Protein AF-A0A834HPN9-F1 (afdb_monomer_lite)

Secondary structure (DSSP, 8-state):
-EEEEEEEEEETTTTEEEEEEEEEEE--SS-HHHHHHHHHHHH-GGGGGGT-EEEEEEEETTEEEE--SHHHHHHHHHH-SS-EEEEEE--SSS--TTHHHHHHHHHHHHHHHHHHHHHHTT-TTTTS-S---

pLDDT: mean 72.35, std 12.17, range [39.66, 86.31]

Foldseek 3Di:
DWDWAWEFEAEPVVLDGPDIDIDTDDQDPPDSVVVVVVVVCVVPVPLVVPVFKWKWDDLDLLDIDTDPDPVSVVCQVVRDPHRYMYIYGHVD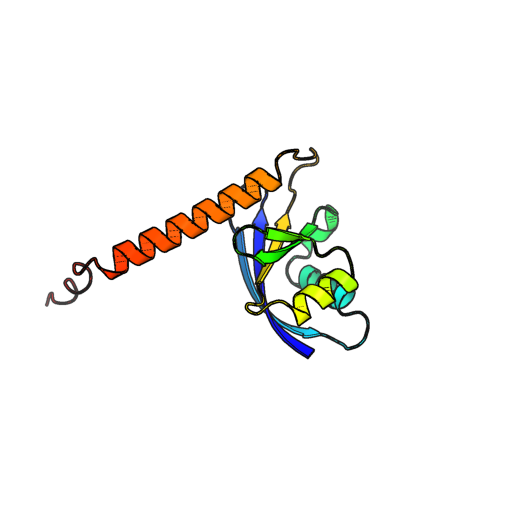PDDPPCPSVSSVVNSVVVVVVVVVVVVVVPPPPVVPPPDDD

Radius of gyration: 18.17 Å; chains: 1; bounding box: 60×38×39 Å

Structure (mmCIF, N/CA/C/O backbone):
data_AF-A0A834HPN9-F1
#
_entry.id   AF-A0A834HPN9-F1
#
loop_
_atom_site.group_PDB
_atom_site.id
_atom_site.type_symbol
_atom_site.label_atom_id
_atom_site.label_alt_id
_atom_site.label_comp_id
_atom_site.label_asym_id
_atom_site.label_entity_id
_atom_site.label_seq_id
_atom_site.pdbx_PDB_ins_code
_atom_site.Cartn_x
_atom_site.Cartn_y
_atom_site.Cartn_z
_atom_site.occupancy
_atom_site.B_iso_or_equiv
_atom_site.auth_seq_id
_atom_site.auth_comp_id
_atom_site.auth_asym_id
_atom_site.auth_atom_id
_atom_site.pdbx_PDB_model_num
ATOM 1 N N . MET A 1 1 ? 8.884 -13.868 -6.756 1.00 69.69 1 MET A N 1
ATOM 2 C CA . MET A 1 1 ? 8.493 -14.014 -5.332 1.00 69.69 1 MET A CA 1
ATOM 3 C C . MET A 1 1 ? 7.024 -13.661 -5.269 1.00 69.69 1 MET A C 1
ATOM 5 O O . MET A 1 1 ? 6.679 -12.580 -5.725 1.00 69.69 1 MET A O 1
ATOM 9 N N . HIS A 1 2 ? 6.170 -14.580 -4.820 1.00 79.00 2 HIS A N 1
ATOM 10 C CA . HIS A 1 2 ? 4.725 -14.349 -4.802 1.00 79.00 2 HIS A CA 1
ATOM 11 C C . HIS A 1 2 ? 4.326 -13.668 -3.494 1.00 79.00 2 HIS A C 1
ATOM 13 O O . HIS A 1 2 ? 4.605 -14.216 -2.428 1.00 79.00 2 HIS A O 1
ATOM 19 N N . VAL A 1 3 ? 3.697 -12.496 -3.576 1.00 80.31 3 VAL A N 1
ATOM 20 C CA . VAL A 1 3 ? 3.220 -11.745 -2.410 1.00 80.31 3 VAL A CA 1
ATOM 21 C C . VAL A 1 3 ? 1.808 -11.245 -2.685 1.00 80.31 3 VAL A C 1
ATOM 23 O O . VAL A 1 3 ? 1.570 -10.539 -3.663 1.00 80.31 3 VAL A O 1
ATOM 26 N N . SER A 1 4 ? 0.884 -11.609 -1.804 1.00 82.44 4 SER A N 1
ATOM 27 C CA . SER A 1 4 ? -0.468 -11.055 -1.780 1.00 82.44 4 SER A CA 1
ATOM 28 C C . SER A 1 4 ? -0.421 -9.713 -1.069 1.00 82.44 4 SER A C 1
ATOM 30 O O . SER A 1 4 ? -0.080 -9.670 0.105 1.00 82.44 4 SER A O 1
ATOM 32 N N . LEU A 1 5 ? -0.704 -8.622 -1.771 1.00 83.69 5 LEU A N 1
ATOM 33 C CA . LEU A 1 5 ? -0.592 -7.258 -1.263 1.00 83.69 5 LEU A CA 1
ATOM 34 C C . LEU A 1 5 ? -1.968 -6.631 -1.102 1.00 83.69 5 LEU A C 1
ATOM 36 O O . LEU A 1 5 ? -2.816 -6.708 -1.990 1.00 83.69 5 LEU A O 1
ATOM 40 N N . THR A 1 6 ? -2.166 -5.944 0.016 1.00 84.50 6 THR A N 1
ATOM 41 C CA . THR A 1 6 ? -3.308 -5.048 0.189 1.00 84.50 6 THR A CA 1
ATOM 42 C C . THR A 1 6 ? -2.852 -3.626 -0.089 1.00 84.50 6 THR A C 1
ATOM 44 O O . THR A 1 6 ? -1.982 -3.110 0.604 1.00 84.50 6 THR A O 1
ATOM 47 N N . ILE A 1 7 ? -3.432 -2.987 -1.096 1.00 84.69 7 ILE A N 1
ATOM 48 C CA . ILE A 1 7 ? -3.098 -1.628 -1.506 1.00 84.69 7 ILE A CA 1
ATOM 49 C C . ILE A 1 7 ? -4.235 -0.699 -1.086 1.00 84.69 7 ILE A C 1
ATOM 51 O O . ILE A 1 7 ? -5.359 -0.802 -1.582 1.00 84.69 7 ILE A O 1
ATOM 55 N N . ASN A 1 8 ? -3.934 0.212 -0.167 1.00 84.25 8 ASN A N 1
ATOM 56 C CA . ASN A 1 8 ? -4.846 1.238 0.318 1.00 84.25 8 ASN A CA 1
ATOM 57 C C . ASN A 1 8 ? -4.516 2.563 -0.373 1.00 84.25 8 ASN A C 1
ATOM 59 O O . ASN A 1 8 ? -3.448 3.130 -0.157 1.00 84.25 8 ASN A O 1
ATOM 63 N N . LEU A 1 9 ? -5.435 3.066 -1.186 1.00 81.38 9 LEU A N 1
ATOM 64 C CA . LEU A 1 9 ? -5.357 4.386 -1.794 1.00 81.38 9 LEU A CA 1
ATOM 65 C C . LEU A 1 9 ? -5.968 5.412 -0.839 1.00 81.38 9 LEU A C 1
ATOM 67 O O . LEU A 1 9 ? -7.146 5.318 -0.492 1.00 81.38 9 LEU A O 1
ATOM 71 N N . ILE A 1 10 ? -5.181 6.403 -0.446 1.00 80.00 10 ILE A N 1
ATOM 72 C CA . ILE A 1 10 ? -5.559 7.470 0.476 1.00 80.00 10 ILE A CA 1
ATOM 73 C C . ILE A 1 10 ? -5.425 8.801 -0.257 1.00 80.00 10 ILE A C 1
ATOM 75 O O . ILE A 1 10 ? -4.377 9.090 -0.833 1.00 80.00 10 ILE A O 1
ATOM 79 N N . SER A 1 11 ? -6.455 9.645 -0.195 1.00 73.25 11 SER A N 1
ATOM 80 C CA . SER A 1 11 ? -6.314 11.043 -0.621 1.00 73.25 11 SER A CA 1
ATOM 81 C C . SER A 1 11 ? -5.906 11.915 0.548 1.00 73.25 11 SER A C 1
ATOM 83 O O . SER A 1 11 ? -6.513 11.872 1.624 1.00 73.25 11 SER A O 1
ATOM 85 N N . SER A 1 12 ? -4.923 12.781 0.300 1.00 70.19 12 SER A N 1
ATOM 86 C CA . SER A 1 12 ? -4.526 13.807 1.257 1.00 70.19 12 SER A CA 1
ATOM 87 C C . SER A 1 12 ? -5.662 14.786 1.587 1.00 70.19 12 SER A C 1
ATOM 89 O O . SER A 1 12 ? -5.669 15.368 2.669 1.00 70.19 12 SER A O 1
ATOM 91 N N . LEU A 1 13 ? -6.612 14.999 0.665 1.00 66.69 13 LEU A N 1
ATOM 92 C CA . LEU A 1 13 ? -7.741 15.918 0.854 1.00 66.69 13 LEU A CA 1
ATOM 93 C C . LEU A 1 13 ? -8.828 15.315 1.740 1.00 66.69 13 LEU A C 1
ATOM 95 O O . LEU A 1 13 ? -9.324 15.986 2.643 1.00 66.69 13 LEU A O 1
ATOM 99 N N . CYS A 1 14 ? -9.192 14.060 1.481 1.00 60.03 14 CYS A N 1
ATOM 100 C CA . CYS A 1 14 ? -10.273 13.392 2.202 1.00 60.03 14 CYS A CA 1
ATOM 101 C C . CYS A 1 14 ? -9.821 12.812 3.548 1.00 60.03 14 CYS A C 1
ATOM 103 O O . CYS A 1 14 ? -10.672 12.557 4.390 1.00 60.03 14 CYS A O 1
ATOM 105 N N . LYS A 1 15 ? -8.507 12.626 3.767 1.00 66.50 15 LYS A N 1
ATOM 106 C CA . LYS A 1 15 ? -7.936 11.944 4.950 1.00 66.50 15 LYS A CA 1
ATOM 107 C C . LYS A 1 15 ? -8.545 10.560 5.203 1.00 66.50 15 LYS A C 1
ATOM 109 O O . LYS A 1 15 ? -8.594 10.088 6.333 1.00 66.50 15 LYS A O 1
ATOM 114 N N . GLU A 1 16 ? -9.001 9.913 4.141 1.00 68.00 16 GLU A N 1
ATOM 115 C CA . GLU A 1 16 ? -9.709 8.640 4.187 1.00 68.00 16 GLU A CA 1
ATOM 116 C C . GLU A 1 16 ? -9.179 7.711 3.095 1.00 68.00 16 GLU A C 1
ATOM 118 O O . GLU A 1 16 ? -8.626 8.153 2.079 1.00 68.00 16 GLU A O 1
ATOM 123 N N . ILE A 1 17 ? -9.357 6.407 3.317 1.00 74.62 17 ILE A N 1
ATOM 124 C CA . ILE A 1 17 ? -9.063 5.379 2.320 1.00 74.62 17 ILE A CA 1
ATOM 125 C C . ILE A 1 17 ? -10.167 5.442 1.265 1.00 74.62 17 ILE A C 1
ATOM 127 O O . ILE A 1 17 ? -11.305 5.057 1.519 1.00 74.62 17 ILE A O 1
ATOM 131 N N . ILE A 1 18 ? -9.822 5.916 0.071 1.00 77.06 18 ILE A N 1
ATOM 132 C CA . ILE A 1 18 ? -10.748 6.008 -1.062 1.00 77.06 18 ILE A CA 1
ATOM 133 C C . ILE A 1 18 ? -10.983 4.629 -1.673 1.00 77.06 18 ILE A C 1
ATOM 135 O O . ILE A 1 18 ? -12.077 4.321 -2.140 1.00 77.06 18 ILE A O 1
ATOM 139 N N . SER A 1 19 ? -9.941 3.802 -1.716 1.00 79.81 19 SER A N 1
ATOM 140 C CA . SER A 1 19 ? -10.010 2.491 -2.347 1.00 79.81 19 SER A CA 1
ATOM 141 C C . SER A 1 19 ? -9.082 1.518 -1.650 1.00 79.81 19 SER A C 1
ATOM 143 O O . SER A 1 19 ? -7.931 1.836 -1.364 1.00 79.81 19 SER A O 1
ATOM 145 N N . LYS A 1 20 ? -9.571 0.298 -1.447 1.00 84.00 20 LYS A N 1
ATOM 146 C CA . LYS A 1 20 ? -8.783 -0.832 -0.969 1.00 84.00 20 LYS A CA 1
ATOM 147 C C . LYS A 1 20 ? -8.802 -1.911 -2.036 1.00 84.00 20 LYS A C 1
ATOM 149 O O . LYS A 1 20 ? -9.874 -2.368 -2.426 1.00 84.00 20 LYS A O 1
ATOM 154 N N . GLN A 1 21 ? -7.629 -2.290 -2.522 1.00 84.94 21 GLN A N 1
ATOM 155 C CA . GLN A 1 21 ? -7.481 -3.332 -3.528 1.00 84.94 21 GLN A CA 1
ATOM 156 C C . GLN A 1 21 ? -6.587 -4.447 -3.014 1.00 84.94 21 GLN A C 1
ATOM 158 O O . GLN A 1 21 ? -5.597 -4.205 -2.330 1.00 84.94 21 GLN A O 1
ATOM 163 N N . TYR A 1 22 ? -6.950 -5.672 -3.363 1.00 83.56 22 TYR A N 1
ATOM 164 C CA . TYR A 1 22 ? -6.166 -6.859 -3.069 1.00 83.56 22 TYR A CA 1
ATOM 165 C C . TYR A 1 22 ? -5.519 -7.310 -4.370 1.00 83.56 22 TYR A C 1
ATOM 167 O O . TYR A 1 22 ? -6.220 -7.564 -5.350 1.00 83.56 22 TYR A O 1
ATOM 175 N N . VAL A 1 23 ? -4.191 -7.346 -4.390 1.00 82.81 23 VAL A N 1
ATOM 176 C CA . VAL A 1 23 ? -3.409 -7.624 -5.592 1.00 82.81 23 VAL A CA 1
ATOM 177 C C . VAL A 1 23 ? -2.402 -8.713 -5.280 1.00 82.81 23 VAL A C 1
ATOM 179 O O . VAL A 1 23 ? -1.520 -8.538 -4.443 1.00 82.81 23 VAL A O 1
ATOM 182 N N . ASP A 1 24 ? -2.501 -9.827 -5.991 1.00 82.31 24 ASP A N 1
ATOM 183 C CA . ASP A 1 24 ? -1.475 -10.861 -5.958 1.00 82.31 24 ASP A CA 1
ATOM 184 C C . ASP A 1 24 ? -0.374 -10.501 -6.953 1.00 82.31 24 ASP A C 1
ATOM 186 O O . ASP A 1 24 ? -0.548 -10.585 -8.171 1.00 82.31 24 ASP A O 1
ATOM 190 N N . ILE A 1 25 ? 0.771 -10.060 -6.431 1.00 81.38 25 ILE A N 1
ATOM 191 C CA . ILE A 1 25 ? 1.914 -9.656 -7.244 1.00 81.38 25 ILE A CA 1
ATOM 192 C C . ILE A 1 25 ? 2.962 -10.760 -7.201 1.00 81.38 25 ILE A C 1
ATOM 194 O O . ILE A 1 25 ? 3.521 -11.098 -6.154 1.00 81.38 25 ILE A O 1
ATOM 198 N N . ASN A 1 26 ? 3.287 -11.299 -8.374 1.00 81.94 26 ASN A N 1
ATOM 199 C CA . ASN A 1 26 ? 4.468 -12.132 -8.530 1.00 81.94 26 ASN A CA 1
ATOM 200 C C . ASN A 1 26 ? 5.642 -11.267 -8.983 1.00 81.94 26 ASN A C 1
ATOM 202 O O . ASN A 1 26 ? 5.826 -11.021 -10.175 1.00 81.94 26 ASN A O 1
ATOM 206 N N . PHE A 1 27 ? 6.436 -10.801 -8.021 1.00 79.81 27 PHE A N 1
ATOM 207 C CA . PHE A 1 27 ? 7.571 -9.941 -8.320 1.00 79.81 27 PHE A CA 1
ATOM 208 C C . PHE A 1 27 ? 8.616 -10.688 -9.159 1.00 79.81 27 PHE A C 1
ATOM 210 O O . PHE A 1 27 ? 9.083 -11.759 -8.726 1.00 79.81 27 PHE A O 1
ATOM 217 N N . PRO A 1 28 ? 9.016 -10.131 -10.320 1.00 76.44 28 PRO A N 1
ATOM 218 C CA . PRO A 1 28 ? 10.136 -10.653 -11.084 1.00 76.44 28 PRO A CA 1
ATOM 219 C C . PRO A 1 28 ? 11.441 -10.496 -10.294 1.00 76.44 28 PRO A C 1
ATOM 221 O O . PRO A 1 28 ? 11.577 -9.625 -9.436 1.00 76.44 28 PRO A O 1
ATOM 224 N N . THR A 1 29 ? 12.428 -11.341 -10.593 1.00 69.25 29 THR A N 1
ATOM 225 C CA . THR A 1 29 ? 13.771 -11.270 -9.987 1.00 69.25 29 THR A CA 1
ATOM 226 C C . THR A 1 29 ? 14.544 -10.017 -10.394 1.00 69.25 29 THR A C 1
ATOM 228 O O . THR A 1 29 ? 15.441 -9.595 -9.671 1.00 69.25 29 THR A O 1
ATOM 231 N N . LEU A 1 30 ? 14.201 -9.413 -11.533 1.00 69.69 30 LEU A N 1
ATOM 232 C CA . LEU A 1 30 ? 14.799 -8.183 -12.042 1.00 69.69 30 LEU A CA 1
ATOM 233 C C . LEU A 1 30 ? 13.778 -7.042 -11.984 1.00 69.69 30 LEU A C 1
ATOM 235 O O . LEU A 1 30 ? 12.654 -7.191 -12.453 1.00 69.69 30 LEU A O 1
ATOM 239 N N . ALA A 1 31 ? 14.201 -5.901 -11.435 1.00 77.62 31 ALA A N 1
ATOM 240 C CA . ALA A 1 31 ? 13.432 -4.655 -11.343 1.00 77.62 31 ALA A CA 1
ATOM 241 C C . ALA A 1 31 ? 12.027 -4.762 -10.689 1.00 77.62 31 ALA A C 1
ATOM 243 O O . ALA A 1 31 ? 11.055 -4.230 -11.234 1.00 77.62 31 ALA A O 1
ATOM 244 N N . PRO A 1 32 ? 11.896 -5.357 -9.485 1.00 80.75 32 PRO A N 1
ATOM 245 C CA . PRO A 1 32 ? 10.610 -5.487 -8.790 1.00 80.75 32 PRO A CA 1
ATOM 246 C C . PRO A 1 32 ? 9.914 -4.141 -8.524 1.00 80.75 32 PRO A C 1
ATOM 248 O O . PRO A 1 32 ? 8.690 -4.069 -8.557 1.00 80.75 32 PRO A O 1
ATOM 251 N N . PHE A 1 33 ? 10.676 -3.061 -8.325 1.00 82.88 33 PHE A N 1
ATOM 252 C CA . PHE A 1 33 ? 10.120 -1.720 -8.116 1.00 82.88 33 PHE A CA 1
ATOM 253 C C . PHE A 1 33 ? 9.447 -1.148 -9.362 1.00 82.88 33 PHE A C 1
ATOM 255 O O . PHE A 1 33 ? 8.356 -0.592 -9.274 1.00 82.88 33 PHE A O 1
ATOM 262 N N . HIS A 1 34 ? 10.047 -1.341 -10.537 1.00 82.75 34 HIS A N 1
ATOM 263 C CA . HIS A 1 34 ? 9.426 -0.905 -11.784 1.00 82.75 34 HIS A CA 1
ATOM 264 C C . HIS A 1 34 ? 8.139 -1.688 -12.065 1.00 82.75 34 HIS A C 1
ATOM 266 O O . HIS A 1 34 ? 7.140 -1.105 -12.473 1.00 82.75 34 HIS A O 1
ATOM 272 N N . TYR A 1 35 ? 8.141 -2.990 -11.762 1.00 83.69 35 TYR A N 1
ATOM 273 C CA . TYR A 1 35 ? 6.953 -3.832 -11.879 1.00 83.69 35 TYR A CA 1
ATOM 274 C C . TYR A 1 35 ? 5.825 -3.396 -10.931 1.00 83.69 35 TYR A C 1
ATOM 276 O O . TYR A 1 35 ? 4.663 -3.357 -11.334 1.00 83.69 35 TYR A O 1
ATOM 284 N N . LEU A 1 36 ? 6.158 -3.021 -9.687 1.00 83.25 36 LEU A N 1
ATOM 285 C CA . LEU A 1 36 ? 5.186 -2.450 -8.751 1.00 83.25 36 LEU A CA 1
ATOM 286 C C . LEU A 1 36 ? 4.548 -1.192 -9.342 1.00 83.25 36 LEU A C 1
ATOM 288 O O . LEU A 1 36 ? 3.328 -1.116 -9.424 1.00 83.25 36 LEU A O 1
ATOM 292 N N . LEU A 1 37 ? 5.366 -0.234 -9.790 1.00 82.56 37 LEU A N 1
ATOM 293 C CA . LEU A 1 37 ? 4.874 1.009 -10.385 1.00 82.56 37 LEU A CA 1
ATOM 294 C C . LEU A 1 37 ? 3.979 0.743 -11.595 1.00 82.56 37 LEU A C 1
ATOM 296 O O . LEU A 1 37 ? 2.905 1.324 -11.687 1.00 82.56 37 LEU A O 1
ATOM 300 N N . GLN A 1 38 ? 4.374 -0.177 -12.476 1.00 82.81 38 GLN A N 1
ATOM 301 C CA . GLN A 1 38 ? 3.556 -0.566 -13.621 1.00 82.81 38 GLN A CA 1
ATOM 302 C C . GLN A 1 38 ? 2.208 -1.163 -13.195 1.00 82.81 38 GLN A C 1
ATOM 304 O O . GLN A 1 38 ? 1.177 -0.792 -13.742 1.00 82.81 38 GLN A O 1
ATOM 309 N N . THR A 1 39 ? 2.194 -2.016 -12.170 1.00 83.56 39 THR A N 1
ATOM 310 C CA . THR A 1 39 ? 0.945 -2.575 -11.630 1.00 83.56 39 THR A CA 1
ATOM 311 C C . THR A 1 39 ? 0.041 -1.466 -11.083 1.00 83.56 39 THR A C 1
ATOM 313 O O . THR A 1 39 ? -1.163 -1.468 -11.317 1.00 83.56 39 THR A O 1
ATOM 316 N N . LEU A 1 40 ? 0.613 -0.472 -10.398 1.00 81.62 40 LEU A N 1
ATOM 317 C CA . LEU A 1 40 ? -0.134 0.697 -9.927 1.00 81.62 40 LEU A CA 1
ATOM 318 C C . LEU A 1 40 ? -0.674 1.549 -11.080 1.00 81.62 40 LEU A C 1
ATOM 320 O O . LEU A 1 40 ? -1.775 2.087 -10.975 1.00 81.62 40 LEU A O 1
ATOM 324 N N . TYR A 1 41 ? 0.072 1.651 -12.179 1.00 80.56 41 TYR A N 1
ATOM 325 C CA . TYR A 1 41 ? -0.357 2.352 -13.388 1.00 80.56 41 TYR A CA 1
ATOM 326 C C . TYR A 1 41 ? -1.530 1.667 -14.077 1.00 80.56 41 TYR A C 1
ATOM 328 O O . TYR A 1 41 ? -2.447 2.356 -14.520 1.00 80.56 41 TYR A O 1
ATOM 336 N N . ASP A 1 42 ? -1.532 0.338 -14.124 1.00 81.69 42 ASP A N 1
ATOM 337 C CA . ASP A 1 42 ? -2.645 -0.421 -14.692 1.00 81.69 42 ASP A CA 1
ATOM 338 C C . ASP A 1 42 ? -3.916 -0.269 -13.842 1.00 81.69 42 ASP A C 1
ATOM 340 O O . ASP A 1 42 ? -5.021 -0.176 -14.379 1.00 81.69 42 ASP A O 1
ATOM 344 N N . LEU A 1 43 ? -3.768 -0.186 -12.516 1.00 80.06 43 LEU A N 1
ATOM 345 C CA . LEU A 1 43 ? -4.889 -0.003 -11.592 1.00 80.06 43 LEU A CA 1
ATOM 346 C C . LEU A 1 43 ? -5.448 1.424 -11.602 1.00 80.06 43 LEU A C 1
ATOM 348 O O . LEU A 1 43 ? -6.663 1.611 -11.507 1.00 80.06 43 LEU A O 1
ATOM 352 N N . TRP A 1 44 ? -4.581 2.430 -11.727 1.00 79.94 44 TRP A N 1
ATOM 353 C CA . TRP A 1 44 ? -4.966 3.838 -11.669 1.00 79.94 44 TRP A CA 1
ATOM 354 C C . TRP A 1 44 ? -4.179 4.698 -12.673 1.00 79.94 44 TRP A C 1
ATOM 356 O O . TRP A 1 44 ? -3.315 5.498 -12.292 1.00 79.94 44 TRP A O 1
ATOM 366 N N . PRO A 1 45 ? -4.518 4.616 -13.971 1.00 73.12 45 PRO A N 1
ATOM 367 C CA . PRO A 1 45 ? -3.787 5.318 -15.028 1.00 73.12 45 PRO A CA 1
ATOM 368 C C . PRO A 1 45 ? -3.859 6.848 -14.902 1.00 73.12 45 PRO A C 1
ATOM 370 O O . PRO A 1 45 ? -2.972 7.563 -15.369 1.00 73.12 45 PRO A O 1
ATOM 373 N N . THR A 1 46 ? -4.892 7.375 -14.239 1.00 70.94 46 THR A N 1
ATOM 374 C CA . THR A 1 46 ? -5.095 8.816 -14.031 1.00 70.94 46 THR A CA 1
ATOM 375 C C . THR A 1 46 ? -4.112 9.439 -13.038 1.00 70.94 46 THR A C 1
ATOM 377 O O . THR A 1 46 ? -3.909 10.648 -13.078 1.00 70.94 46 THR A O 1
ATOM 380 N N . LEU A 1 47 ? -3.459 8.648 -12.178 1.00 67.12 47 LEU A N 1
ATOM 381 C CA . LEU A 1 47 ? -2.532 9.156 -11.150 1.00 67.12 47 LEU A CA 1
ATOM 382 C C . LEU A 1 47 ? -1.188 9.630 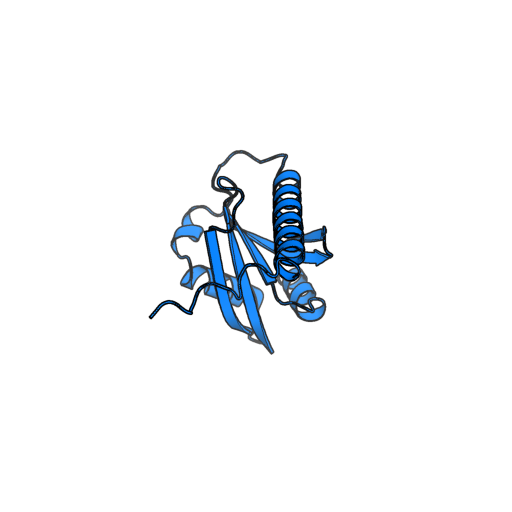-11.715 1.00 67.12 47 LEU A C 1
ATOM 384 O O . LEU A 1 47 ? -0.465 10.398 -11.082 1.00 67.12 47 LEU A O 1
ATOM 388 N N . ILE A 1 48 ? -0.859 9.182 -12.923 1.00 59.34 48 ILE A N 1
ATOM 389 C CA . ILE A 1 48 ? 0.443 9.382 -13.565 1.00 59.34 48 ILE A CA 1
ATOM 390 C C . ILE A 1 48 ? 0.631 10.832 -14.004 1.00 59.34 48 ILE A C 1
ATOM 392 O O . ILE A 1 48 ? 1.741 11.359 -13.955 1.00 59.34 48 ILE A O 1
ATOM 396 N N . GLN A 1 49 ? -0.453 11.490 -14.418 1.00 57.91 49 GLN A N 1
ATOM 397 C CA . GLN A 1 49 ? -0.380 12.828 -15.005 1.00 57.91 49 GLN A CA 1
ATOM 398 C C . GLN A 1 49 ? 0.122 13.883 -14.013 1.00 57.91 49 GLN A C 1
ATOM 400 O O . GLN A 1 49 ? 0.640 14.913 -14.439 1.00 57.91 49 GLN A O 1
ATOM 405 N N . GLU A 1 50 ? 0.019 13.622 -12.707 1.00 57.88 50 GLU A N 1
ATOM 406 C CA . GLU A 1 50 ? 0.337 14.616 -11.685 1.00 57.88 50 GLU A CA 1
ATOM 407 C C . GLU A 1 50 ? 1.657 14.392 -10.941 1.00 57.88 50 GLU A C 1
ATOM 409 O O . GLU A 1 50 ? 2.072 15.292 -10.219 1.00 57.88 50 GLU A O 1
ATOM 414 N N . ASN A 1 51 ? 2.357 13.265 -11.135 1.00 56.41 51 ASN A N 1
ATOM 415 C CA . ASN A 1 51 ? 3.671 12.988 -10.521 1.00 56.41 51 ASN A CA 1
ATOM 416 C C . ASN A 1 51 ? 3.705 13.145 -8.976 1.00 56.41 51 ASN A C 1
ATOM 418 O O . ASN A 1 51 ? 4.724 13.512 -8.392 1.00 56.41 51 ASN A O 1
ATOM 422 N N . LYS A 1 52 ? 2.570 12.891 -8.315 1.00 66.50 52 LYS A N 1
ATOM 423 C CA . LYS A 1 52 ? 2.300 13.179 -6.892 1.00 66.50 52 LYS A CA 1
ATOM 424 C C . LYS A 1 52 ? 1.915 11.924 -6.099 1.00 66.50 52 LYS A C 1
ATOM 426 O O . LYS A 1 52 ? 1.059 11.967 -5.216 1.00 66.50 52 LYS A O 1
ATOM 431 N N . LEU A 1 53 ? 2.511 10.793 -6.460 1.00 74.38 53 LEU A N 1
ATOM 432 C CA . LEU A 1 53 ? 2.224 9.505 -5.845 1.00 74.38 53 LEU A CA 1
ATOM 433 C C . LEU A 1 53 ? 3.330 9.156 -4.853 1.00 74.38 53 LEU A C 1
ATOM 435 O O . LEU A 1 53 ? 4.473 8.956 -5.258 1.00 74.38 53 LEU A O 1
ATOM 439 N N . LEU A 1 54 ? 2.981 9.085 -3.570 1.00 82.44 54 LEU A N 1
ATOM 440 C CA . LEU A 1 54 ? 3.879 8.591 -2.530 1.00 82.44 54 LEU A CA 1
ATOM 441 C C . LEU A 1 54 ? 3.421 7.205 -2.090 1.00 82.44 54 LEU A C 1
ATOM 443 O O . LEU A 1 54 ? 2.236 6.990 -1.831 1.00 82.44 54 LEU A O 1
ATOM 447 N N . ILE A 1 55 ? 4.358 6.266 -2.008 1.00 86.00 55 ILE A N 1
ATOM 448 C CA . ILE A 1 55 ? 4.090 4.891 -1.588 1.00 86.00 55 ILE A CA 1
ATOM 449 C C . ILE A 1 55 ? 4.721 4.710 -0.219 1.00 86.00 55 ILE A C 1
ATOM 451 O O . ILE A 1 55 ? 5.921 4.894 -0.063 1.00 86.00 55 ILE A O 1
ATOM 455 N N . TYR A 1 56 ? 3.923 4.312 0.756 1.00 86.06 56 TYR A N 1
ATOM 456 C CA . TYR A 1 56 ? 4.355 4.016 2.108 1.00 86.06 56 TYR A CA 1
ATOM 457 C C . TYR A 1 56 ? 4.031 2.572 2.463 1.00 86.06 56 TYR A C 1
ATOM 459 O O . TYR A 1 56 ? 3.061 1.986 1.982 1.00 86.06 56 TYR A O 1
ATOM 467 N N . TRP A 1 57 ? 4.822 2.010 3.362 1.00 86.31 57 TRP A N 1
ATOM 468 C CA . TRP A 1 57 ? 4.485 0.780 4.060 1.00 86.31 57 TRP A CA 1
ATOM 469 C C . TRP A 1 57 ? 4.611 0.995 5.558 1.00 86.31 57 TRP A C 1
ATOM 471 O O . TRP A 1 57 ? 5.399 1.820 6.028 1.00 86.31 57 TRP A O 1
ATOM 481 N N . ARG A 1 58 ? 3.805 0.263 6.318 1.00 82.94 58 ARG A N 1
ATOM 482 C CA . ARG A 1 58 ? 3.806 0.348 7.773 1.00 82.94 58 ARG A CA 1
ATOM 483 C C . ARG A 1 58 ? 4.838 -0.627 8.322 1.00 82.94 58 ARG A C 1
ATOM 485 O O . ARG A 1 58 ? 4.651 -1.838 8.238 1.00 82.94 58 ARG A O 1
ATOM 492 N N . TYR A 1 59 ? 5.923 -0.098 8.875 1.00 79.56 59 TYR A N 1
ATOM 493 C CA . TYR A 1 59 ? 6.946 -0.907 9.538 1.00 79.56 59 TYR A CA 1
ATOM 494 C C . TYR A 1 59 ? 6.548 -1.244 10.980 1.00 79.56 59 TYR A C 1
ATOM 496 O O . TYR A 1 59 ? 6.762 -2.359 11.448 1.00 79.56 59 TYR A O 1
ATOM 504 N N . ALA A 1 60 ? 5.928 -0.288 11.676 1.00 78.31 60 ALA A N 1
ATOM 505 C CA . ALA A 1 60 ? 5.434 -0.441 13.042 1.00 78.31 60 ALA A CA 1
ATOM 506 C C . ALA A 1 60 ? 4.127 0.359 13.236 1.00 78.31 60 ALA A C 1
ATOM 508 O O . ALA A 1 60 ? 3.791 1.176 12.376 1.00 78.31 60 ALA A O 1
ATOM 509 N N . PRO A 1 61 ? 3.381 0.168 14.346 1.00 71.12 61 PRO A N 1
ATOM 510 C CA . PRO A 1 61 ? 2.059 0.769 14.555 1.00 71.12 61 PRO A CA 1
ATOM 511 C C . PRO A 1 61 ? 1.965 2.291 14.387 1.00 71.12 61 PRO A C 1
ATOM 513 O O . PRO A 1 61 ? 0.865 2.775 14.180 1.00 71.12 61 PRO A O 1
ATOM 516 N N . THR A 1 62 ? 3.079 3.019 14.443 1.00 73.94 62 THR A N 1
ATOM 517 C CA . THR A 1 62 ? 3.140 4.478 14.249 1.00 73.94 62 THR A CA 1
ATOM 518 C C . THR A 1 62 ? 4.291 4.896 13.327 1.00 73.94 62 THR A C 1
ATOM 520 O O . THR A 1 62 ? 4.770 6.025 13.396 1.00 73.94 62 THR A O 1
ATOM 523 N N . GLN A 1 63 ? 4.847 3.961 12.549 1.00 78.06 63 GLN A N 1
ATOM 524 C CA . GLN A 1 63 ? 5.997 4.228 11.684 1.00 78.06 63 GLN A CA 1
ATOM 525 C C . GLN A 1 63 ? 5.703 3.771 10.265 1.00 78.06 63 GLN A C 1
ATOM 527 O O . GLN A 1 63 ? 5.643 2.571 9.975 1.00 78.06 63 GLN A O 1
ATOM 532 N N . PHE A 1 64 ? 5.575 4.760 9.390 1.00 83.12 64 PHE A N 1
ATOM 533 C CA . PHE A 1 64 ? 5.455 4.579 7.956 1.00 83.12 64 PHE A CA 1
ATOM 534 C C . PHE A 1 64 ? 6.795 4.891 7.303 1.00 83.12 64 PHE A C 1
ATOM 536 O O . PHE A 1 64 ? 7.442 5.887 7.623 1.00 83.12 64 PHE A O 1
ATOM 543 N N . ILE A 1 65 ? 7.217 4.020 6.397 1.00 84.88 65 ILE A N 1
ATOM 544 C CA . ILE A 1 65 ? 8.450 4.178 5.634 1.00 84.88 65 ILE A CA 1
ATOM 545 C C . ILE A 1 65 ? 8.066 4.351 4.171 1.00 84.88 65 ILE A C 1
ATOM 547 O O . ILE A 1 65 ? 7.251 3.597 3.640 1.00 84.88 65 ILE A O 1
ATOM 551 N N . GLU A 1 66 ? 8.643 5.358 3.528 1.00 85.38 66 GLU A N 1
ATOM 552 C CA . GLU A 1 66 ? 8.423 5.629 2.111 1.00 85.38 66 GLU A CA 1
ATOM 553 C C . GLU A 1 66 ? 9.194 4.630 1.238 1.00 85.38 66 GLU A C 1
ATOM 555 O O . GLU A 1 66 ? 10.355 4.311 1.505 1.00 85.38 66 GLU A O 1
ATOM 560 N N . ILE A 1 67 ? 8.563 4.144 0.172 1.00 85.69 67 ILE A N 1
ATOM 561 C CA . ILE A 1 67 ? 9.184 3.300 -0.846 1.00 85.69 67 ILE A CA 1
ATOM 562 C C . ILE A 1 67 ? 9.554 4.178 -2.037 1.00 85.69 67 ILE A C 1
ATOM 564 O O . ILE A 1 67 ? 8.748 4.406 -2.937 1.00 85.69 67 ILE A O 1
ATOM 568 N N . VAL A 1 68 ? 10.800 4.646 -2.042 1.00 82.62 68 VAL A N 1
ATOM 569 C CA . VAL A 1 68 ? 11.328 5.535 -3.092 1.00 82.62 68 VAL A CA 1
ATOM 570 C C . VAL A 1 68 ? 12.120 4.758 -4.145 1.00 82.62 68 VAL A C 1
ATOM 572 O O . VAL A 1 68 ? 12.217 5.171 -5.300 1.00 82.62 68 VAL A O 1
ATOM 575 N N . ASP A 1 69 ? 12.702 3.625 -3.754 1.00 82.19 69 ASP A N 1
ATOM 576 C CA . ASP A 1 69 ? 13.623 2.870 -4.590 1.00 82.19 69 ASP A CA 1
ATOM 577 C C . ASP A 1 69 ? 13.520 1.351 -4.387 1.00 82.19 69 ASP A C 1
ATOM 579 O O . ASP A 1 69 ? 12.771 0.822 -3.559 1.00 82.19 69 ASP A O 1
ATOM 583 N N . HIS A 1 70 ? 14.321 0.630 -5.172 1.00 81.75 70 HIS A N 1
ATOM 584 C CA . HIS A 1 70 ? 14.420 -0.821 -5.091 1.00 81.75 70 HIS A CA 1
ATOM 585 C C . HIS A 1 70 ? 14.827 -1.305 -3.694 1.00 81.75 70 HIS A C 1
ATOM 587 O O . HIS A 1 70 ? 14.290 -2.306 -3.225 1.00 81.75 70 HIS A O 1
ATOM 593 N N . MET A 1 71 ? 15.761 -0.618 -3.027 1.00 84.06 71 MET A N 1
ATOM 594 C CA . MET A 1 71 ? 16.242 -1.037 -1.708 1.00 84.06 71 MET A CA 1
ATOM 595 C C . MET A 1 71 ? 15.123 -0.958 -0.668 1.00 84.06 71 MET A C 1
ATOM 597 O O . MET A 1 71 ? 14.901 -1.918 0.074 1.00 84.06 71 MET A O 1
ATOM 601 N N . SER A 1 72 ? 14.354 0.129 -0.688 1.00 84.88 72 SER A N 1
ATOM 602 C CA . SER A 1 72 ? 13.185 0.332 0.172 1.00 84.88 72 SER A CA 1
ATOM 603 C C . SER A 1 72 ? 12.122 -0.739 -0.062 1.00 84.88 72 SER A C 1
ATOM 605 O O . SER A 1 72 ? 11.571 -1.292 0.889 1.00 84.88 72 SER A O 1
ATOM 607 N N . LEU A 1 73 ? 11.884 -1.104 -1.326 1.00 84.69 73 LEU A N 1
ATOM 608 C CA . LEU A 1 73 ? 10.947 -2.172 -1.665 1.00 84.69 73 LEU A CA 1
ATOM 609 C C . LEU A 1 73 ? 11.439 -3.540 -1.182 1.00 84.69 73 LEU A C 1
ATOM 611 O O . LEU A 1 73 ? 10.654 -4.334 -0.673 1.00 84.69 73 LEU A O 1
ATOM 615 N N . THR A 1 74 ? 12.733 -3.835 -1.314 1.00 84.19 74 THR A N 1
ATOM 616 C CA . THR A 1 74 ? 13.277 -5.094 -0.792 1.00 84.19 74 THR A CA 1
ATOM 617 C C . THR A 1 74 ? 13.209 -5.164 0.730 1.00 84.19 74 THR A C 1
ATOM 619 O O . THR A 1 74 ? 12.940 -6.236 1.269 1.00 84.19 74 THR A O 1
ATOM 622 N N . ALA A 1 75 ? 13.384 -4.038 1.428 1.00 84.44 75 ALA A N 1
ATOM 623 C CA . ALA A 1 75 ? 13.195 -3.969 2.874 1.00 84.44 75 ALA A CA 1
ATOM 624 C C . ALA A 1 75 ? 11.740 -4.280 3.251 1.00 84.44 75 ALA A C 1
ATOM 626 O O . ALA A 1 75 ? 11.508 -5.136 4.099 1.00 84.44 75 ALA A O 1
ATOM 627 N N . PHE A 1 76 ? 10.771 -3.689 2.547 1.00 85.06 76 PHE A N 1
ATOM 628 C CA . PHE A 1 76 ? 9.353 -4.023 2.698 1.00 85.06 76 PHE A CA 1
ATOM 629 C C . PHE A 1 76 ? 9.097 -5.527 2.502 1.00 85.06 76 PHE A C 1
ATOM 631 O O . PHE A 1 76 ? 8.604 -6.202 3.400 1.00 85.06 76 PHE A O 1
ATOM 638 N N . LEU A 1 77 ? 9.523 -6.096 1.371 1.00 84.06 77 LEU A N 1
ATOM 639 C CA . LEU A 1 77 ? 9.277 -7.509 1.053 1.00 84.06 77 LEU A CA 1
ATOM 640 C C . LEU A 1 77 ? 9.925 -8.493 2.041 1.00 84.06 77 LEU A C 1
ATOM 642 O O . LEU A 1 77 ? 9.479 -9.633 2.138 1.00 84.06 77 LEU A O 1
ATOM 646 N N . THR A 1 78 ? 10.991 -8.086 2.734 1.00 82.50 78 THR A N 1
ATOM 647 C CA . THR A 1 78 ? 11.723 -8.952 3.672 1.00 82.50 78 THR A CA 1
ATOM 648 C C . THR A 1 78 ? 11.288 -8.780 5.123 1.00 82.50 78 THR A C 1
ATOM 650 O O . THR A 1 78 ? 11.347 -9.746 5.881 1.00 82.50 78 THR A O 1
ATOM 653 N N . MET A 1 79 ? 10.871 -7.576 5.523 1.00 81.06 79 MET A N 1
ATOM 654 C CA . MET A 1 79 ? 10.562 -7.247 6.918 1.00 81.06 79 MET A CA 1
ATOM 655 C C . MET A 1 79 ? 9.068 -7.242 7.233 1.00 81.06 79 MET A C 1
ATOM 657 O O . MET A 1 79 ? 8.691 -7.354 8.399 1.00 81.06 79 MET A O 1
ATOM 661 N N . THR A 1 80 ? 8.211 -7.105 6.227 1.00 74.75 80 THR A N 1
ATOM 662 C CA . THR A 1 80 ? 6.773 -7.021 6.444 1.00 74.75 80 THR A CA 1
ATOM 663 C C . THR A 1 80 ? 6.159 -8.392 6.702 1.00 74.75 80 THR A C 1
ATOM 665 O O . THR A 1 80 ? 6.239 -9.299 5.877 1.00 74.75 80 THR A O 1
ATOM 668 N N . THR A 1 81 ? 5.489 -8.525 7.846 1.00 72.50 81 THR A N 1
ATOM 669 C CA . THR A 1 81 ? 4.671 -9.696 8.194 1.00 72.50 81 THR A CA 1
ATOM 670 C C . THR A 1 81 ? 3.243 -9.594 7.658 1.00 72.50 81 THR A C 1
ATOM 672 O O . THR A 1 81 ? 2.642 -10.623 7.360 1.00 72.50 81 THR A O 1
ATOM 675 N N . ASP A 1 82 ? 2.720 -8.372 7.503 1.00 75.50 82 ASP A N 1
ATOM 676 C CA . ASP A 1 82 ? 1.419 -8.086 6.891 1.00 75.50 82 ASP A CA 1
ATOM 677 C C . ASP A 1 82 ? 1.582 -7.145 5.679 1.00 75.50 82 ASP A C 1
ATOM 679 O O . ASP A 1 82 ? 1.789 -5.942 5.867 1.00 75.50 82 ASP A O 1
ATOM 683 N N . PRO A 1 83 ? 1.577 -7.677 4.443 1.00 76.75 83 PRO A N 1
ATOM 684 C CA . PRO A 1 83 ? 1.916 -6.965 3.207 1.00 76.75 83 PRO A CA 1
ATOM 685 C C . PRO A 1 83 ? 0.853 -5.923 2.820 1.00 76.75 83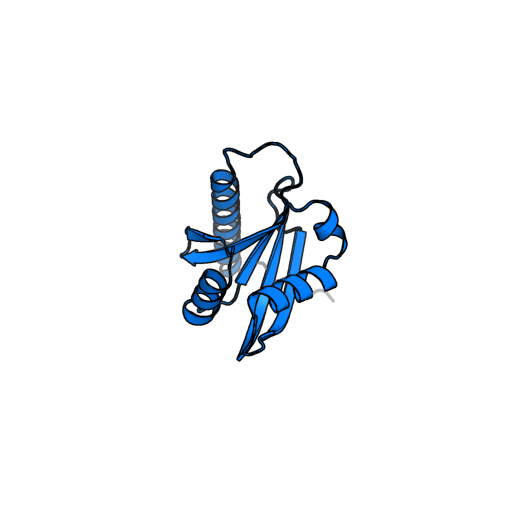 PRO A C 1
ATOM 687 O O . PRO A 1 83 ? 0.072 -6.100 1.882 1.00 76.75 83 PRO A O 1
ATOM 690 N N . GLN A 1 84 ? 0.845 -4.802 3.541 1.00 82.75 84 GLN A N 1
ATOM 691 C CA . GLN A 1 84 ? -0.003 -3.646 3.274 1.00 82.75 84 GLN A CA 1
ATOM 692 C C . GLN A 1 84 ? 0.819 -2.474 2.734 1.00 82.75 84 GLN A C 1
ATOM 694 O O . GLN A 1 84 ? 1.812 -2.050 3.330 1.00 82.75 84 GLN A O 1
ATOM 699 N N . LEU A 1 85 ? 0.368 -1.932 1.606 1.00 85.56 85 LEU A N 1
ATOM 700 C CA . LEU A 1 85 ? 0.904 -0.735 0.977 1.00 85.56 85 LEU A CA 1
ATOM 701 C C . LEU A 1 85 ? -0.119 0.391 1.072 1.00 85.56 85 LEU A C 1
ATOM 703 O O . LEU A 1 85 ? -1.309 0.199 0.826 1.00 85.56 85 LEU A O 1
ATOM 707 N N . TYR A 1 86 ? 0.364 1.579 1.395 1.00 84.00 86 TYR A N 1
ATOM 708 C CA . TYR A 1 86 ? -0.422 2.795 1.512 1.00 84.00 86 TYR A CA 1
ATOM 709 C C . TYR A 1 86 ? 0.039 3.765 0.438 1.00 84.00 86 TYR A C 1
ATOM 711 O O . TYR A 1 86 ? 1.185 4.203 0.425 1.00 84.00 86 TYR A O 1
ATOM 719 N N . ILE A 1 87 ? -0.850 4.088 -0.486 1.00 84.00 87 ILE A N 1
ATOM 720 C CA . ILE A 1 87 ? -0.579 5.016 -1.574 1.00 84.00 87 ILE A CA 1
ATOM 721 C C . ILE A 1 87 ? -1.260 6.321 -1.231 1.00 84.00 87 ILE A C 1
ATOM 723 O O . ILE A 1 87 ? -2.485 6.380 -1.156 1.00 84.00 87 ILE A O 1
ATOM 727 N N . ILE A 1 88 ? -0.462 7.361 -1.033 1.00 79.25 88 ILE A N 1
ATOM 728 C CA . ILE A 1 88 ? -0.953 8.694 -0.718 1.00 79.25 88 ILE A CA 1
ATOM 729 C C . ILE A 1 88 ? -0.945 9.524 -1.993 1.00 79.25 88 ILE A C 1
ATOM 731 O O . ILE A 1 88 ? 0.097 9.735 -2.621 1.00 79.25 88 ILE A O 1
ATOM 735 N N . LEU A 1 89 ? -2.130 10.006 -2.350 1.00 75.44 89 LEU A N 1
ATOM 736 C CA . LEU A 1 89 ? -2.328 10.982 -3.406 1.00 75.44 89 LEU A CA 1
ATOM 737 C C . LEU A 1 89 ? -2.197 12.374 -2.824 1.00 75.44 89 LEU A C 1
ATOM 739 O O . LEU A 1 89 ? -3.000 12.778 -1.978 1.00 75.44 89 LEU A O 1
ATOM 743 N N . ILE A 1 90 ? -1.185 13.109 -3.278 1.00 68.19 90 ILE A N 1
ATOM 744 C CA . ILE A 1 90 ? -1.057 14.520 -2.935 1.00 68.19 90 ILE A CA 1
ATOM 745 C C . ILE A 1 90 ? -1.886 15.319 -3.942 1.00 68.19 90 ILE A C 1
ATOM 747 O O . ILE A 1 90 ? -1.377 15.776 -4.955 1.00 68.19 90 ILE A O 1
ATOM 751 N N . ASP A 1 91 ? -3.166 15.545 -3.673 1.00 61.03 91 ASP A N 1
ATOM 752 C CA . ASP A 1 91 ? -4.054 16.224 -4.634 1.00 61.03 91 ASP A CA 1
ATOM 753 C C . ASP A 1 91 ? -3.814 17.750 -4.725 1.00 61.03 91 ASP A C 1
ATOM 755 O O . ASP A 1 91 ? -4.506 18.471 -5.442 1.00 61.03 91 ASP A O 1
ATOM 759 N N . THR A 1 92 ? -2.813 18.299 -4.020 1.00 52.19 92 THR A N 1
ATOM 760 C CA . THR A 1 92 ? -2.521 19.743 -4.022 1.00 52.19 92 THR A CA 1
ATOM 761 C C . THR A 1 92 ? -1.028 20.050 -4.154 1.00 52.19 92 THR A C 1
ATOM 763 O O . THR A 1 92 ? -0.170 19.380 -3.597 1.00 52.19 92 THR A O 1
ATOM 766 N N . SER A 1 93 ? -0.689 2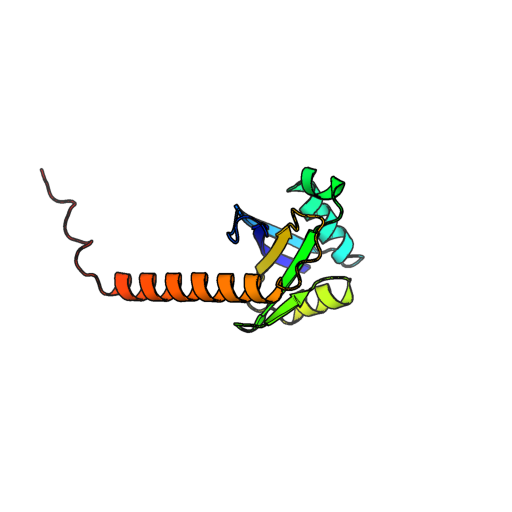1.101 -4.907 1.00 48.03 93 SER A N 1
ATOM 767 C CA . SER A 1 93 ? 0.695 21.547 -5.158 1.00 48.03 93 SER A CA 1
ATOM 768 C C . SER A 1 93 ? 1.369 22.232 -3.962 1.00 48.03 93 SER A C 1
ATOM 770 O O . SER A 1 93 ? 2.523 22.659 -4.051 1.00 48.03 93 SER A O 1
ATOM 772 N N . ARG A 1 94 ? 0.663 22.380 -2.838 1.00 46.84 94 ARG A N 1
ATOM 773 C CA . ARG A 1 94 ? 1.217 22.986 -1.631 1.00 46.84 94 ARG A CA 1
ATOM 774 C C . ARG A 1 94 ? 1.898 21.892 -0.830 1.00 46.84 94 ARG A C 1
ATOM 776 O O . ARG A 1 94 ? 1.227 20.994 -0.341 1.00 46.84 94 ARG A O 1
ATOM 783 N N . LYS A 1 95 ? 3.227 21.993 -0.701 1.00 47.25 95 LYS A N 1
ATOM 784 C CA . LYS A 1 95 ? 4.024 21.244 0.280 1.00 47.25 95 LYS A CA 1
ATOM 785 C C . LYS A 1 95 ? 3.255 21.242 1.598 1.00 47.25 95 LYS A C 1
ATOM 787 O O . LYS A 1 95 ? 3.141 22.297 2.215 1.00 47.25 95 LYS A O 1
ATOM 792 N N . TYR A 1 96 ? 2.678 20.105 1.968 1.00 52.00 96 TYR A N 1
ATOM 793 C CA . TYR A 1 96 ? 2.040 19.944 3.263 1.00 52.00 96 TYR A CA 1
ATOM 794 C C . TYR A 1 96 ? 3.171 19.843 4.290 1.00 52.00 96 TYR A C 1
ATOM 796 O O . TYR A 1 96 ? 3.906 18.860 4.253 1.00 52.00 96 TYR A O 1
ATOM 804 N N . PRO A 1 97 ? 3.343 20.820 5.197 1.00 52.22 97 PRO A N 1
ATOM 805 C CA . PRO A 1 97 ? 4.211 20.637 6.360 1.00 52.22 97 PRO A CA 1
ATOM 806 C C . PRO A 1 97 ? 3.648 19.597 7.350 1.00 52.22 97 PRO A C 1
ATOM 808 O O . PRO A 1 97 ? 4.309 19.278 8.324 1.00 52.22 97 PRO A O 1
ATOM 811 N N . ASP A 1 98 ? 2.452 19.062 7.079 1.00 55.56 98 ASP A N 1
ATOM 812 C CA . ASP A 1 98 ? 1.633 18.267 7.996 1.00 55.56 98 ASP A CA 1
ATOM 813 C C . ASP A 1 98 ? 1.278 16.877 7.430 1.00 55.56 98 ASP A C 1
ATOM 815 O O . ASP A 1 98 ? 0.217 16.331 7.733 1.00 55.56 98 ASP A O 1
ATOM 819 N N . LEU A 1 99 ? 2.124 16.300 6.567 1.00 63.72 99 LEU A N 1
ATOM 820 C CA . LEU A 1 99 ? 1.909 14.930 6.077 1.00 63.72 99 LEU A CA 1
ATOM 821 C C . LEU A 1 99 ? 1.956 13.916 7.237 1.00 63.72 99 LEU A C 1
ATOM 823 O O . LEU A 1 99 ? 1.120 13.019 7.303 1.00 63.72 99 LEU A O 1
ATOM 827 N N . ASP A 1 100 ? 2.845 14.145 8.205 1.00 61.47 100 ASP A N 1
ATOM 828 C CA . ASP A 1 100 ? 2.934 13.365 9.444 1.00 61.47 100 ASP A CA 1
ATOM 829 C C . ASP A 1 100 ? 1.638 13.457 10.264 1.00 61.47 100 ASP A C 1
ATOM 831 O O . ASP A 1 100 ? 1.101 12.445 10.705 1.00 61.47 100 ASP A O 1
ATOM 835 N N . ASN A 1 101 ? 1.046 14.652 10.359 1.00 63.19 101 ASN A N 1
ATOM 836 C CA . ASN A 1 101 ? -0.245 14.857 11.022 1.00 63.19 101 ASN A CA 1
ATOM 837 C C . ASN A 1 101 ? -1.391 14.101 10.324 1.00 63.19 101 ASN A C 1
ATOM 839 O O . ASN A 1 101 ? -2.366 13.720 10.968 1.00 63.19 101 ASN A O 1
ATOM 843 N N . LEU A 1 102 ? -1.320 13.889 9.006 1.00 68.56 102 LEU A N 1
ATOM 844 C CA . LEU A 1 102 ? -2.313 13.083 8.293 1.00 68.56 102 LEU A CA 1
ATOM 845 C C . LEU A 1 102 ? -2.159 11.593 8.615 1.00 68.56 102 LEU A C 1
ATOM 847 O O . LEU A 1 102 ? -3.166 10.925 8.848 1.00 68.56 102 LEU A O 1
ATOM 851 N N . LEU A 1 103 ? -0.922 11.096 8.668 1.00 69.62 103 LEU A N 1
ATOM 852 C CA . LEU A 1 103 ? -0.626 9.719 9.069 1.00 69.62 103 LEU A CA 1
ATOM 853 C C . LEU A 1 103 ? -1.073 9.449 10.513 1.00 69.62 103 LEU A C 1
ATOM 855 O O . LEU A 1 103 ? -1.750 8.455 10.762 1.00 69.62 103 LEU A O 1
ATOM 859 N N . GLU A 1 104 ? -0.813 10.378 11.436 1.00 70.31 104 GLU A N 1
ATOM 860 C CA . GLU A 1 104 ? -1.286 10.274 12.822 1.00 70.31 104 GLU A CA 1
ATOM 861 C C . GLU A 1 104 ? -2.820 10.243 12.921 1.00 70.31 104 GLU A C 1
ATOM 863 O O . GLU A 1 104 ? -3.385 9.495 13.721 1.00 70.31 104 GLU A O 1
ATOM 868 N N . ILE A 1 105 ? -3.527 11.021 12.094 1.00 74.19 105 ILE A N 1
ATOM 869 C CA . ILE A 1 105 ? -4.998 11.006 12.064 1.00 74.19 105 ILE A CA 1
ATOM 870 C C . ILE A 1 105 ? -5.527 9.659 11.559 1.00 74.19 105 ILE A C 1
ATOM 872 O O . ILE A 1 105 ? -6.514 9.159 12.104 1.00 74.19 105 ILE A O 1
ATOM 876 N N . LEU A 1 106 ? -4.878 9.054 10.561 1.00 74.06 106 LEU A N 1
ATOM 877 C CA . LEU A 1 106 ? -5.251 7.725 10.072 1.00 74.06 106 LEU A CA 1
ATOM 878 C C . LEU A 1 106 ? -5.031 6.650 11.140 1.00 74.06 106 LEU A C 1
ATOM 880 O O . LEU A 1 106 ? -5.937 5.846 11.373 1.00 74.06 106 LEU A O 1
ATOM 884 N N . ASP A 1 107 ? -3.897 6.689 11.846 1.00 73.50 107 ASP A N 1
ATOM 885 C CA . ASP A 1 107 ? -3.630 5.793 12.977 1.00 73.50 107 ASP A CA 1
ATOM 886 C C . ASP A 1 107 ? -4.700 5.948 14.074 1.00 73.50 107 ASP A C 1
ATOM 888 O O . ASP A 1 107 ? -5.214 4.959 14.606 1.00 73.50 107 ASP A O 1
ATOM 892 N N . LEU A 1 108 ? -5.109 7.184 14.384 1.00 72.75 108 LEU A N 1
ATOM 893 C CA . LEU A 1 108 ? -6.168 7.456 15.360 1.00 72.75 108 LEU A CA 1
ATOM 894 C C . LEU A 1 108 ? -7.544 6.949 14.905 1.00 72.75 108 LEU A C 1
ATOM 896 O O . LEU A 1 108 ? -8.313 6.448 15.733 1.00 72.75 108 LEU A O 1
ATOM 900 N N . MET A 1 109 ? -7.872 7.066 13.617 1.00 71.88 109 MET A N 1
ATOM 901 C CA . MET A 1 109 ? -9.130 6.560 13.061 1.00 71.88 109 MET A CA 1
ATOM 902 C C . MET A 1 109 ? -9.190 5.032 13.081 1.00 71.88 109 MET A C 1
ATOM 904 O O . MET A 1 109 ? -10.213 4.469 13.479 1.00 71.88 109 MET A O 1
ATOM 908 N N . GLU A 1 110 ? -8.098 4.358 12.723 1.00 72.62 110 GLU A N 1
ATOM 909 C CA . GLU A 1 110 ? -8.013 2.898 12.770 1.00 72.62 110 GLU A CA 1
ATOM 910 C C . GLU A 1 110 ? -8.123 2.387 14.215 1.00 72.62 110 GLU A C 1
ATOM 912 O O . GLU A 1 110 ? -8.915 1.487 14.504 1.00 72.62 110 GLU A O 1
ATOM 917 N N . LEU A 1 111 ? -7.430 3.035 15.156 1.00 75.88 111 LEU A N 1
ATOM 918 C CA . LEU A 1 111 ? -7.481 2.690 16.579 1.00 75.88 111 LEU A CA 1
ATOM 919 C C . LEU A 1 111 ? -8.872 2.930 17.185 1.00 75.88 111 LEU A C 1
ATOM 921 O O . LEU A 1 111 ? -9.325 2.172 18.048 1.00 75.88 111 LEU A O 1
ATOM 925 N N . LYS A 1 112 ? -9.587 3.963 16.725 1.00 74.06 112 LYS A N 1
ATOM 926 C CA . LYS A 1 112 ? -10.984 4.198 17.108 1.00 74.06 112 LYS A CA 1
ATOM 927 C C . LYS A 1 112 ? -11.910 3.120 16.538 1.00 74.06 112 LYS A C 1
ATOM 929 O O . LYS A 1 112 ? -12.754 2.619 17.278 1.00 74.06 112 LYS A O 1
ATOM 934 N N . SER A 1 113 ? -11.719 2.727 15.279 1.00 71.38 113 SER A N 1
ATOM 935 C CA . SER A 1 113 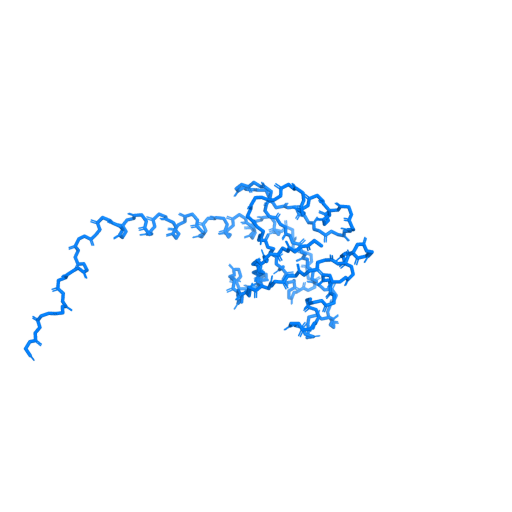? -12.489 1.654 14.642 1.00 71.38 113 SER A CA 1
ATOM 936 C C . SER A 1 113 ? -12.286 0.310 15.350 1.00 71.38 113 SER A C 1
ATOM 938 O O . SER A 1 113 ? -13.262 -0.370 15.657 1.00 71.38 113 SER A O 1
ATOM 940 N N . GLN A 1 114 ? -11.048 -0.031 15.720 1.00 71.31 114 GLN A N 1
ATOM 941 C CA . GLN A 1 114 ? -10.746 -1.232 16.509 1.00 71.31 114 GLN A CA 1
ATOM 942 C C . GLN A 1 114 ? -11.432 -1.203 17.880 1.00 71.31 114 GLN A C 1
ATOM 944 O O . GLN A 1 114 ? -12.067 -2.179 18.269 1.00 71.31 114 GLN A O 1
ATOM 949 N N . LYS A 1 115 ? -11.393 -0.067 18.591 1.00 72.56 115 LYS A N 1
ATOM 950 C CA . LYS A 1 115 ? -12.100 0.089 19.876 1.00 72.56 115 LYS A CA 1
ATOM 951 C C . LYS A 1 115 ? -13.620 -0.016 19.742 1.00 72.56 115 LYS A C 1
ATOM 953 O O . LYS A 1 115 ? -14.277 -0.531 20.645 1.00 72.56 115 LYS A O 1
ATOM 958 N N . GLU A 1 116 ? -14.196 0.481 18.652 1.00 67.38 116 GLU A N 1
ATOM 959 C CA . GLU A 1 116 ? -15.625 0.320 18.364 1.00 67.38 116 GLU A CA 1
ATOM 960 C C . GLU A 1 116 ? -15.972 -1.136 18.027 1.00 67.38 116 GLU A C 1
ATOM 962 O O . GLU A 1 116 ? -16.966 -1.652 18.532 1.00 67.38 116 GLU A O 1
ATOM 967 N N . GLN A 1 117 ? -15.126 -1.842 17.273 1.00 64.88 117 GLN A N 1
ATOM 968 C CA . GLN A 1 117 ? -15.285 -3.277 17.020 1.00 64.88 117 GLN A CA 1
ATOM 969 C C . GLN A 1 117 ? -15.166 -4.111 18.305 1.00 64.88 117 GLN A C 1
ATOM 971 O O . GLN A 1 117 ? -15.963 -5.024 18.520 1.00 64.88 117 GLN A O 1
ATOM 976 N N . GLU A 1 118 ? -14.232 -3.776 19.199 1.00 63.97 118 GLU A N 1
ATOM 977 C CA . GLU A 1 118 ? -14.110 -4.414 20.514 1.00 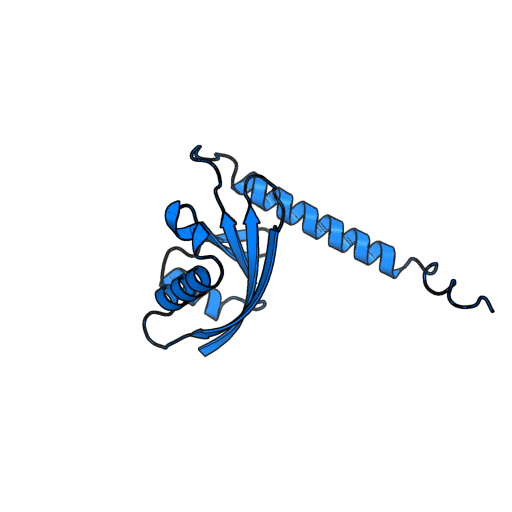63.97 118 GLU A CA 1
ATOM 978 C C . GLU A 1 118 ? -15.322 -4.137 21.406 1.00 63.97 118 GLU A C 1
ATOM 980 O O . GLU A 1 118 ? -15.794 -5.048 22.083 1.00 63.97 118 GLU A O 1
ATOM 985 N N . ARG A 1 119 ? -15.871 -2.915 21.385 1.00 60.03 119 ARG A N 1
ATOM 986 C CA . ARG A 1 119 ? -17.131 -2.597 22.075 1.00 60.03 119 ARG A CA 1
ATOM 987 C C . ARG A 1 119 ? -18.300 -3.411 21.523 1.00 60.03 119 ARG A C 1
ATOM 989 O O . ARG A 1 119 ? -19.050 -3.985 22.308 1.00 60.03 119 ARG A O 1
ATOM 996 N N . ASN A 1 120 ? -18.411 -3.516 20.201 1.00 57.94 120 ASN A N 1
ATOM 997 C CA . ASN A 1 120 ? -19.481 -4.262 19.537 1.00 57.94 120 ASN A CA 1
ATOM 998 C C . ASN A 1 120 ? -19.378 -5.779 19.761 1.00 57.94 120 ASN A C 1
ATOM 1000 O O . ASN A 1 120 ? -20.397 -6.462 19.750 1.00 57.94 120 ASN A O 1
ATOM 1004 N N . LYS A 1 121 ? -18.183 -6.319 20.037 1.00 57.94 121 LYS A N 1
ATOM 1005 C CA . LYS A 1 121 ? -17.990 -7.741 20.374 1.00 57.94 121 LYS A CA 1
ATOM 1006 C C . LYS A 1 121 ? -18.690 -8.159 21.677 1.00 57.94 121 LYS A C 1
ATOM 1008 O O . LYS A 1 121 ? -18.992 -9.337 21.846 1.00 57.94 121 LYS A O 1
ATOM 1013 N N . TYR A 1 122 ? -18.948 -7.219 22.588 1.00 53.34 122 TYR A N 1
ATOM 1014 C CA . TYR A 1 122 ? -19.658 -7.471 23.849 1.00 53.34 122 TYR A CA 1
ATOM 1015 C C . TYR A 1 122 ? -21.106 -6.961 23.842 1.00 53.34 122 TYR A C 1
ATOM 1017 O O . TYR A 1 122 ? -21.802 -7.088 24.853 1.00 53.34 122 TYR A O 1
ATOM 1025 N N . ASP A 1 123 ? -21.578 -6.403 22.723 1.00 48.91 123 ASP A N 1
ATOM 1026 C CA . ASP A 1 123 ? -22.955 -5.938 22.591 1.00 48.91 123 ASP A CA 1
ATOM 1027 C C . ASP A 1 123 ? -23.857 -7.111 22.167 1.00 48.91 123 ASP A C 1
ATOM 1029 O O . ASP A 1 123 ? -24.151 -7.341 20.996 1.00 48.91 123 ASP A O 1
ATOM 1033 N N . LEU A 1 124 ? -24.293 -7.892 23.160 1.00 57.09 124 LEU A N 1
ATOM 1034 C CA . LEU A 1 124 ? -25.201 -9.052 23.055 1.00 57.09 124 LEU A CA 1
ATOM 1035 C C . LEU A 1 124 ? -26.615 -8.710 22.522 1.00 57.09 124 LEU A C 1
ATOM 1037 O O . LEU A 1 124 ? -27.548 -9.495 22.681 1.00 57.09 124 LEU A O 1
ATOM 1041 N N . ARG A 1 125 ? -26.824 -7.534 21.920 1.00 54.97 125 ARG A N 1
ATOM 1042 C CA . ARG A 1 125 ? -28.135 -7.075 21.426 1.00 54.97 125 ARG A CA 1
ATOM 1043 C C . ARG A 1 125 ? -28.396 -7.393 19.953 1.00 54.97 125 ARG A C 1
ATOM 1045 O O . ARG A 1 125 ? -29.530 -7.231 19.513 1.00 54.97 125 ARG A O 1
ATOM 1052 N N . CYS A 1 126 ? -27.399 -7.874 19.210 1.00 49.53 126 CYS A N 1
ATOM 1053 C CA . CYS A 1 126 ? -27.544 -8.172 17.780 1.00 49.53 126 CYS A CA 1
ATOM 1054 C C . CYS A 1 126 ? -27.944 -9.624 17.449 1.00 49.53 126 CYS A C 1
ATOM 1056 O O . CYS A 1 126 ? -28.152 -9.920 16.280 1.00 49.53 126 CYS A O 1
ATOM 1058 N N . GLU A 1 127 ? -28.127 -10.518 18.427 1.00 46.59 127 GLU A N 1
ATOM 1059 C CA . GLU A 1 127 ? -28.642 -11.885 18.176 1.00 46.59 127 GLU A CA 1
ATOM 1060 C C . GLU A 1 127 ? -30.177 -12.004 18.310 1.00 46.59 127 GLU A C 1
ATOM 1062 O O . GLU A 1 127 ? -30.725 -13.102 18.357 1.00 46.59 127 GLU A O 1
ATOM 1067 N N . GLY A 1 128 ? -30.899 -10.881 18.394 1.00 49.34 128 GLY A N 1
ATOM 1068 C CA . GLY A 1 128 ? -32.289 -10.861 18.863 1.00 49.34 128 GLY A CA 1
ATOM 1069 C C . GLY A 1 128 ? -33.360 -10.338 17.908 1.00 49.34 128 GLY A C 1
ATOM 1070 O O . GLY A 1 128 ? -34.434 -10.007 18.402 1.00 49.34 128 GLY A O 1
ATOM 1071 N N . ILE A 1 129 ? -33.122 -10.205 16.597 1.00 47.69 129 ILE A N 1
ATOM 1072 C CA . ILE A 1 129 ? -34.177 -9.790 15.648 1.00 47.69 129 ILE A CA 1
ATOM 1073 C C . ILE A 1 129 ? -34.033 -10.535 14.312 1.00 47.69 129 ILE A C 1
ATOM 1075 O O . ILE A 1 129 ? -33.742 -9.935 13.292 1.00 47.69 129 ILE A O 1
ATOM 1079 N N . ASP A 1 130 ? -34.238 -11.851 14.338 1.00 43.66 130 ASP A N 1
ATOM 1080 C CA . ASP A 1 130 ? -34.671 -12.638 13.167 1.00 43.66 130 ASP A CA 1
ATOM 1081 C C . ASP A 1 130 ? -35.618 -13.766 13.623 1.00 43.66 130 ASP A C 1
ATOM 1083 O O . ASP A 1 130 ? -35.517 -14.933 13.257 1.00 43.66 130 ASP A O 1
ATOM 1087 N N . MET A 1 131 ? -36.568 -13.408 14.490 1.00 44.88 131 MET A N 1
ATOM 1088 C CA . MET A 1 131 ? -37.751 -14.223 14.759 1.00 44.88 131 MET A CA 1
ATOM 1089 C C . MET A 1 131 ? -38.978 -13.319 14.816 1.00 44.88 131 MET A C 1
ATOM 1091 O O . MET A 1 131 ? -39.459 -12.977 15.893 1.00 44.88 131 MET A O 1
ATOM 1095 N N . VAL A 1 132 ? -39.496 -12.941 13.647 1.00 45.34 132 VAL A N 1
ATOM 1096 C CA . VAL A 1 132 ? -40.898 -12.534 13.511 1.00 45.34 132 VAL A CA 1
ATOM 1097 C C . VAL A 1 132 ? -41.466 -13.116 12.210 1.00 45.34 132 VAL A C 1
ATOM 1099 O O . VAL A 1 132 ? -41.286 -12.536 11.148 1.00 45.34 132 VAL A O 1
ATOM 1102 N N . ILE A 1 133 ? -42.119 -14.273 12.393 1.00 39.66 133 ILE A N 1
ATOM 1103 C CA . ILE A 1 133 ? -43.327 -14.826 11.733 1.00 39.66 133 ILE A CA 1
ATOM 1104 C C . ILE A 1 133 ? -43.341 -14.901 10.202 1.00 39.66 133 ILE A C 1
ATOM 1106 O O . ILE A 1 133 ? -43.547 -13.863 9.540 1.00 39.66 133 ILE A O 1
#

Organism: Rhynchophorus ferrugineus (NCBI:txid354439)

Sequence (133 aa):
MHVSLTINLISSLCKEIISKQYVDINFPTLAPFHYLLQTLYDLWPTLIQENKLLIYWRYAPTQFIEIVDHMSLTAFLTMTTDPQLYIILIDTSRKYPDLDNLLEILDLMELKSQKEQERNKYDLRCEGIDMVI